Protein AF-A0A741EKP0-F1 (afdb_monomer_lite)

Structure (mmCIF, N/CA/C/O backbone):
data_AF-A0A741EKP0-F1
#
_entry.id   AF-A0A741EKP0-F1
#
loop_
_atom_site.group_PDB
_atom_site.id
_atom_site.type_symbol
_atom_site.label_atom_id
_atom_site.label_alt_id
_atom_site.label_comp_id
_atom_site.label_asym_id
_atom_site.label_entity_id
_atom_site.label_seq_id
_atom_site.pdbx_PDB_ins_code
_atom_site.Cartn_x
_atom_site.Cartn_y
_atom_site.Cartn_z
_atom_site.occupancy
_atom_site.B_iso_or_equiv
_atom_site.auth_seq_id
_atom_site.auth_comp_id
_atom_site.auth_asym_id
_atom_site.auth_atom_id
_atom_site.pdbx_PDB_model_num
ATOM 1 N N . ILE A 1 1 ? 29.437 -10.718 -23.647 1.00 83.19 1 ILE A N 1
ATOM 2 C CA . ILE A 1 1 ? 29.039 -9.934 -22.446 1.00 83.19 1 ILE A CA 1
ATOM 3 C C . ILE A 1 1 ? 28.483 -8.580 -22.863 1.00 83.19 1 ILE A C 1
ATOM 5 O O . ILE A 1 1 ? 27.371 -8.262 -22.480 1.00 83.19 1 ILE A O 1
ATOM 9 N N . GLU A 1 2 ? 29.204 -7.812 -23.677 1.00 91.00 2 GLU A N 1
ATOM 10 C CA . GLU A 1 2 ? 28.781 -6.466 -24.084 1.00 91.00 2 GLU A CA 1
ATOM 11 C C . GLU A 1 2 ? 27.486 -6.432 -24.919 1.00 91.00 2 GLU A C 1
ATOM 13 O O . GLU A 1 2 ? 26.632 -5.584 -24.687 1.00 91.00 2 GLU A O 1
ATOM 18 N N . GLU A 1 3 ? 27.282 -7.396 -25.819 1.00 91.94 3 GLU A N 1
ATOM 19 C CA . GLU A 1 3 ? 26.027 -7.521 -26.583 1.00 91.94 3 GLU A CA 1
ATOM 20 C C . GLU A 1 3 ? 24.823 -7.840 -25.688 1.00 91.94 3 GLU A C 1
ATOM 22 O O . GLU A 1 3 ? 23.782 -7.205 -25.808 1.00 91.94 3 GLU A O 1
ATOM 27 N N . ILE A 1 4 ? 25.001 -8.738 -24.714 1.00 93.38 4 ILE A N 1
ATOM 28 C CA . ILE A 1 4 ? 23.964 -9.095 -23.732 1.00 93.38 4 ILE A CA 1
ATOM 29 C C . ILE A 1 4 ? 23.578 -7.878 -22.876 1.00 93.38 4 ILE A C 1
ATOM 31 O O . ILE A 1 4 ? 22.409 -7.692 -22.551 1.00 93.38 4 ILE A O 1
ATOM 35 N N . LEU A 1 5 ? 24.546 -7.029 -22.511 1.00 95.12 5 LEU A N 1
ATOM 36 C CA . LEU A 1 5 ? 24.268 -5.799 -21.763 1.00 95.12 5 LEU A CA 1
ATOM 37 C C . LEU A 1 5 ? 23.460 -4.801 -22.599 1.00 95.12 5 LEU A C 1
ATOM 39 O O . LEU A 1 5 ? 22.503 -4.229 -22.086 1.00 95.12 5 LEU A O 1
ATOM 43 N N . LYS A 1 6 ? 23.794 -4.641 -23.885 1.00 96.19 6 LYS A N 1
ATOM 44 C CA . LYS A 1 6 ? 23.029 -3.782 -24.803 1.00 96.19 6 LYS A CA 1
ATOM 45 C C . LYS A 1 6 ? 21.597 -4.273 -24.989 1.00 96.19 6 LYS A C 1
ATOM 47 O O . LYS A 1 6 ? 20.675 -3.465 -24.968 1.00 96.19 6 LYS A O 1
ATOM 52 N N . GLU A 1 7 ? 21.411 -5.580 -25.137 1.00 96.44 7 GLU A N 1
ATOM 53 C CA . GLU A 1 7 ? 20.085 -6.182 -25.275 1.00 96.44 7 GLU A CA 1
ATOM 54 C C . GLU A 1 7 ? 19.252 -6.009 -23.998 1.00 96.44 7 GLU A C 1
ATOM 56 O O . GLU A 1 7 ? 18.106 -5.569 -24.059 1.00 96.44 7 GLU A O 1
ATOM 61 N N . ARG A 1 8 ? 19.851 -6.240 -22.821 1.00 96.31 8 ARG A N 1
ATOM 62 C CA . ARG A 1 8 ? 19.215 -5.949 -21.527 1.00 96.31 8 ARG A CA 1
ATOM 63 C C . ARG A 1 8 ? 18.767 -4.490 -21.435 1.00 96.31 8 ARG A C 1
ATOM 65 O O . ARG A 1 8 ? 17.655 -4.225 -20.984 1.00 96.31 8 ARG A O 1
ATOM 72 N N . ASP A 1 9 ? 19.630 -3.555 -21.818 1.00 96.69 9 ASP A N 1
ATOM 73 C CA . ASP A 1 9 ? 19.339 -2.124 -21.707 1.00 96.69 9 ASP A CA 1
ATOM 74 C C . ASP A 1 9 ? 18.219 -1.702 -22.663 1.00 96.69 9 ASP A C 1
ATOM 76 O O . ASP A 1 9 ? 17.330 -0.952 -22.261 1.00 96.69 9 ASP A O 1
ATOM 80 N N . ALA A 1 10 ? 18.192 -2.249 -23.881 1.00 96.94 10 ALA A N 1
ATOM 81 C CA . ALA A 1 10 ? 17.092 -2.042 -24.820 1.00 96.94 10 ALA A CA 1
ATOM 82 C C . ALA A 1 10 ? 15.754 -2.542 -24.244 1.00 96.94 10 ALA A C 1
ATOM 84 O O . ALA A 1 10 ? 14.780 -1.789 -24.205 1.00 96.94 10 ALA A O 1
ATOM 85 N N . LEU A 1 11 ? 15.732 -3.763 -23.698 1.00 96.44 11 LEU A N 1
ATOM 86 C CA . LEU A 1 11 ? 14.541 -4.340 -23.064 1.00 96.44 11 LEU A CA 1
ATOM 87 C C . LEU A 1 11 ? 14.072 -3.525 -21.848 1.00 96.44 11 LEU A C 1
ATOM 89 O O . LEU A 1 11 ? 12.873 -3.346 -21.643 1.00 96.44 11 LEU A O 1
ATOM 93 N N . MET A 1 12 ? 15.001 -3.002 -21.041 1.00 94.88 12 MET A N 1
ATOM 94 C CA . MET A 1 12 ? 14.681 -2.135 -19.899 1.00 94.88 12 MET A CA 1
ATOM 95 C C . MET A 1 12 ? 14.047 -0.809 -20.341 1.00 94.88 12 MET A C 1
ATOM 97 O O . MET A 1 12 ? 13.097 -0.346 -19.705 1.00 94.88 12 MET A O 1
ATOM 101 N N . ILE A 1 13 ? 14.538 -0.210 -21.430 1.00 95.56 13 ILE A N 1
ATOM 102 C CA . ILE A 1 13 ? 13.973 1.024 -21.990 1.00 95.56 13 ILE A CA 1
ATOM 103 C C . ILE A 1 13 ? 12.548 0.768 -22.487 1.00 95.56 13 ILE A C 1
ATOM 105 O O . ILE A 1 13 ? 11.635 1.502 -22.101 1.00 95.56 13 ILE A O 1
ATOM 109 N N . GLU A 1 14 ? 12.334 -0.293 -23.267 1.00 94.50 14 GLU A N 1
ATOM 110 C CA . GLU A 1 14 ? 11.003 -0.665 -23.766 1.00 94.50 14 GLU A CA 1
ATOM 111 C C . GLU A 1 14 ? 10.019 -0.940 -22.623 1.00 94.50 14 GLU A C 1
ATOM 113 O O . GLU A 1 14 ? 8.908 -0.405 -22.607 1.00 94.50 14 GLU A O 1
ATOM 118 N N . LEU A 1 15 ? 10.450 -1.698 -21.611 1.00 89.69 15 LEU A N 1
ATOM 119 C CA . LEU A 1 15 ? 9.642 -1.986 -20.428 1.00 89.69 15 LEU A CA 1
ATOM 120 C C . LEU A 1 15 ? 9.245 -0.708 -19.679 1.00 89.69 15 LEU A C 1
ATOM 122 O O . LEU A 1 15 ? 8.090 -0.553 -19.276 1.00 89.69 15 LEU A O 1
ATOM 126 N N . SER A 1 16 ? 10.184 0.226 -19.506 1.00 88.25 16 SER A N 1
ATOM 127 C CA . SER A 1 16 ? 9.906 1.491 -18.821 1.00 88.25 16 SER A CA 1
ATOM 128 C C . SER A 1 16 ? 8.864 2.336 -19.563 1.00 88.25 16 SER A C 1
ATOM 130 O O . SER A 1 16 ? 7.970 2.896 -18.928 1.00 88.25 16 SER A O 1
ATOM 132 N N . ALA A 1 17 ? 8.911 2.364 -20.900 1.00 88.62 17 ALA A N 1
ATOM 133 C CA . ALA A 1 17 ? 7.937 3.079 -21.720 1.00 88.62 17 ALA A CA 1
ATOM 134 C C . ALA A 1 17 ? 6.522 2.492 -21.570 1.00 88.62 17 ALA A C 1
ATOM 136 O O . ALA A 1 17 ? 5.552 3.243 -21.444 1.00 88.62 17 ALA A O 1
ATOM 137 N N . ILE A 1 18 ? 6.406 1.160 -21.505 1.00 87.00 18 ILE A N 1
ATOM 138 C C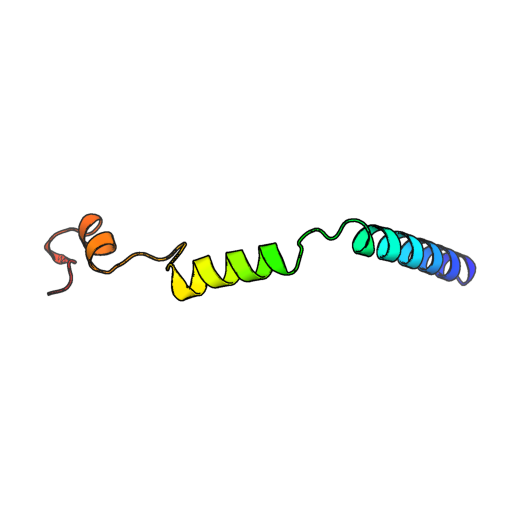A . ILE A 1 18 ? 5.130 0.469 -21.263 1.00 87.00 18 ILE A CA 1
ATOM 139 C C . ILE A 1 18 ? 4.571 0.834 -19.882 1.00 87.00 18 ILE A C 1
ATOM 141 O O . ILE A 1 18 ? 3.397 1.188 -19.777 1.00 87.00 18 ILE A O 1
ATOM 145 N N . TYR A 1 19 ? 5.396 0.817 -18.830 1.00 83.69 19 TYR A N 1
ATOM 146 C CA . TYR A 1 19 ? 4.943 1.178 -17.481 1.00 83.69 19 TYR A CA 1
ATOM 147 C C . TYR A 1 19 ? 4.535 2.646 -17.338 1.00 83.69 19 TYR A C 1
ATOM 149 O O . TYR A 1 19 ? 3.656 2.949 -16.533 1.00 83.69 19 TYR A O 1
ATOM 157 N N . ILE A 1 20 ? 5.117 3.556 -18.123 1.00 82.00 20 ILE A N 1
ATOM 158 C CA . ILE A 1 20 ? 4.674 4.957 -18.170 1.00 82.00 20 ILE A CA 1
ATOM 159 C C . ILE A 1 20 ? 3.308 5.075 -18.865 1.00 82.00 20 ILE A C 1
ATOM 161 O O . ILE A 1 20 ? 2.459 5.841 -18.411 1.00 82.00 20 ILE A O 1
ATOM 165 N N . GLY A 1 21 ? 3.082 4.325 -19.950 1.00 78.06 21 GLY A N 1
ATOM 166 C CA . GLY A 1 21 ? 1.824 4.355 -20.708 1.00 78.06 21 GLY A CA 1
ATOM 167 C C . GLY A 1 21 ? 0.658 3.625 -20.032 1.00 78.06 21 GLY A C 1
ATOM 168 O O . GLY A 1 21 ? -0.497 4.008 -20.215 1.00 78.06 21 GLY A O 1
ATOM 169 N N . ALA A 1 22 ? 0.951 2.600 -19.232 1.00 76.56 22 ALA A N 1
ATOM 170 C CA . ALA A 1 22 ? -0.025 1.807 -18.491 1.00 76.56 22 ALA A CA 1
ATOM 171 C C . ALA A 1 22 ? 0.437 1.624 -17.036 1.00 76.56 22 ALA A C 1
ATOM 173 O O . ALA A 1 22 ? 0.809 0.517 -16.631 1.00 76.56 22 ALA A O 1
ATOM 174 N N . PRO A 1 23 ? 0.448 2.703 -16.235 1.00 76.12 23 PRO A N 1
ATOM 175 C CA . PRO A 1 23 ? 0.901 2.605 -14.862 1.00 76.12 23 PRO A CA 1
ATOM 176 C C . PRO A 1 23 ? -0.066 1.710 -14.078 1.00 76.12 23 PRO A C 1
ATOM 178 O O . PRO A 1 23 ? -1.287 1.844 -14.183 1.00 76.12 23 PRO A O 1
ATOM 181 N N . SER A 1 24 ? 0.479 0.787 -13.280 1.00 74.38 24 SER A N 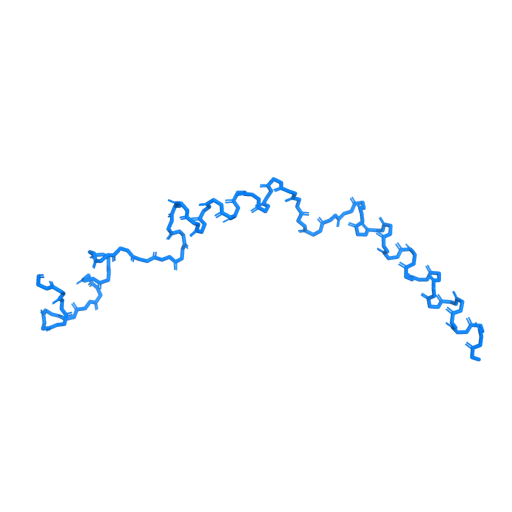1
ATOM 182 C CA . SER A 1 24 ? -0.302 -0.176 -12.483 1.00 74.38 24 SER A CA 1
ATOM 183 C C . SER A 1 24 ? -1.248 0.495 -11.480 1.00 74.38 24 SER A C 1
ATOM 185 O O . SER A 1 24 ? -2.224 -0.102 -11.032 1.00 74.38 24 SER A O 1
ATOM 187 N N . THR A 1 25 ? -0.969 1.753 -11.142 1.00 80.50 25 THR A N 1
ATOM 188 C CA . THR A 1 25 ? -1.822 2.643 -10.364 1.00 80.50 25 THR A CA 1
ATOM 189 C C . THR A 1 25 ? -1.631 4.074 -10.854 1.00 80.50 25 THR A C 1
ATOM 191 O O . THR A 1 25 ? -0.602 4.411 -11.434 1.00 80.50 25 THR A O 1
ATOM 194 N N . ASN A 1 26 ? -2.601 4.947 -10.614 1.00 84.50 26 ASN A N 1
ATOM 195 C CA . ASN A 1 26 ? -2.454 6.372 -10.892 1.00 84.50 26 ASN A CA 1
ATOM 196 C C . ASN A 1 26 ? -2.509 7.172 -9.589 1.00 84.50 26 ASN A C 1
ATOM 198 O O . ASN A 1 26 ? -3.019 6.705 -8.570 1.00 84.50 26 ASN A O 1
ATOM 202 N N . TYR A 1 27 ? -1.992 8.401 -9.627 1.00 85.88 27 TYR A N 1
ATOM 203 C CA . TYR A 1 27 ? -1.929 9.275 -8.453 1.00 85.88 27 TYR A CA 1
ATOM 204 C C . TYR A 1 27 ? -3.290 9.435 -7.758 1.00 85.88 27 TYR A C 1
ATOM 206 O O . TYR A 1 27 ? -3.368 9.438 -6.531 1.00 85.88 27 TYR A O 1
ATOM 214 N N . LYS A 1 28 ? -4.377 9.504 -8.537 1.00 87.50 28 LYS A N 1
ATOM 215 C CA . LYS A 1 28 ? -5.738 9.620 -8.008 1.00 87.50 28 LYS A CA 1
ATOM 216 C C . LYS A 1 28 ? -6.147 8.368 -7.229 1.00 87.50 28 LYS A C 1
ATOM 218 O O . LYS A 1 28 ? -6.613 8.496 -6.103 1.00 87.50 28 LYS A O 1
ATOM 223 N N . ALA A 1 29 ? -5.938 7.179 -7.793 1.00 88.69 29 ALA A N 1
ATOM 224 C CA . ALA A 1 29 ? -6.219 5.907 -7.131 1.00 88.69 29 ALA A CA 1
ATOM 225 C C . ALA A 1 29 ? -5.384 5.746 -5.852 1.00 88.69 29 ALA A C 1
ATOM 227 O O . ALA A 1 29 ? -5.924 5.386 -4.808 1.00 88.69 29 ALA A O 1
ATOM 228 N N . TYR A 1 30 ? -4.097 6.100 -5.904 1.00 90.19 30 TYR A N 1
ATOM 229 C CA . TYR A 1 30 ? -3.223 6.099 -4.731 1.00 90.19 30 TYR A CA 1
ATOM 230 C C . TYR A 1 30 ? -3.719 7.053 -3.633 1.00 90.19 30 TYR A C 1
ATOM 232 O O . TYR A 1 30 ? -3.815 6.663 -2.472 1.00 90.19 30 TYR A O 1
ATOM 240 N N . SER A 1 31 ? -4.085 8.285 -3.994 1.00 92.06 31 SER A N 1
ATOM 241 C CA . SER A 1 31 ? -4.612 9.275 -3.048 1.00 92.06 31 SER A CA 1
ATOM 242 C C . SER A 1 31 ? -5.936 8.826 -2.420 1.00 92.06 31 SER A C 1
ATOM 244 O O . SER A 1 31 ? -6.121 8.974 -1.213 1.00 92.06 31 SER A O 1
ATOM 246 N N . MET A 1 32 ? -6.829 8.217 -3.206 1.00 93.00 32 MET A N 1
ATOM 247 C CA . MET A 1 32 ? -8.084 7.656 -2.700 1.00 93.00 32 MET A CA 1
ATOM 248 C C . MET A 1 32 ? -7.841 6.519 -1.704 1.00 93.00 32 MET A C 1
ATOM 250 O O . MET A 1 32 ? -8.424 6.534 -0.623 1.00 93.00 32 MET A O 1
ATOM 254 N N . ALA A 1 33 ? -6.950 5.578 -2.028 1.00 92.00 33 ALA A N 1
ATOM 255 C CA . ALA A 1 33 ? -6.587 4.490 -1.122 1.00 92.00 33 ALA A CA 1
ATOM 256 C C . ALA A 1 33 ? -5.940 5.019 0.167 1.00 92.00 33 ALA A C 1
ATOM 258 O O . ALA A 1 33 ? -6.274 4.577 1.262 1.00 92.00 33 ALA A O 1
ATOM 259 N N . GLN A 1 34 ? -5.062 6.021 0.057 1.00 93.31 34 GLN A N 1
ATOM 260 C CA . GLN A 1 34 ? -4.446 6.651 1.221 1.00 93.31 34 GLN A CA 1
ATOM 261 C C . GLN A 1 34 ? -5.489 7.299 2.139 1.00 93.31 34 GLN A C 1
ATOM 263 O O . GLN A 1 34 ? -5.395 7.152 3.356 1.00 93.31 34 GLN A O 1
ATOM 268 N N . LYS A 1 35 ? -6.471 8.005 1.568 1.00 95.19 35 LYS A N 1
ATOM 269 C CA . LYS A 1 35 ? -7.563 8.609 2.334 1.00 95.19 35 LYS A CA 1
ATOM 270 C C . LYS A 1 35 ? -8.415 7.547 3.026 1.00 95.19 35 LYS A C 1
ATOM 272 O O . LYS A 1 35 ? -8.713 7.704 4.204 1.00 95.19 35 LYS A O 1
ATOM 277 N N . ALA A 1 36 ? -8.767 6.472 2.323 1.00 93.62 36 ALA A N 1
ATOM 278 C CA . ALA A 1 36 ? -9.545 5.382 2.900 1.00 93.62 36 ALA A CA 1
ATOM 279 C C . ALA A 1 36 ? -8.853 4.792 4.140 1.00 93.62 36 ALA A C 1
ATOM 281 O O . ALA A 1 36 ? -9.440 4.760 5.215 1.00 93.62 36 ALA A O 1
ATOM 282 N N . LEU A 1 37 ? -7.566 4.459 4.022 1.00 92.81 37 LEU A N 1
ATOM 283 C CA . LEU A 1 37 ? -6.799 3.856 5.115 1.00 92.81 37 LEU A CA 1
ATOM 284 C C . LEU A 1 37 ? -6.546 4.806 6.297 1.00 92.81 37 LEU A C 1
ATOM 286 O O . LEU A 1 37 ? -6.480 4.360 7.435 1.00 92.81 37 LEU A O 1
ATOM 290 N N . LYS A 1 38 ? -6.327 6.104 6.042 1.00 90.38 38 LYS A N 1
ATOM 291 C CA . LYS A 1 38 ? -5.922 7.057 7.094 1.00 90.38 38 LYS A CA 1
ATOM 292 C C . LYS A 1 38 ? -7.075 7.805 7.743 1.00 90.38 38 LYS A C 1
ATOM 294 O O . LYS A 1 38 ? -6.978 8.146 8.913 1.00 90.38 38 LYS A O 1
ATOM 299 N N . GLU A 1 39 ? -8.088 8.154 6.961 1.00 91.56 39 GLU A N 1
ATOM 300 C CA . GLU A 1 39 ? -9.173 9.039 7.398 1.00 91.56 39 GLU A CA 1
ATOM 301 C C . GLU A 1 39 ? -10.495 8.297 7.537 1.00 91.56 39 GLU A C 1
ATOM 303 O O . GLU A 1 39 ? -11.326 8.700 8.342 1.00 91.56 39 GLU A O 1
ATOM 308 N N . LEU A 1 40 ? -10.712 7.253 6.732 1.00 90.12 40 LEU A N 1
ATOM 309 C CA . LEU A 1 40 ? -11.953 6.476 6.759 1.00 90.12 40 LEU A CA 1
ATOM 310 C C . LEU A 1 40 ? -11.804 5.176 7.547 1.00 90.12 40 LEU A C 1
ATOM 312 O O . LEU A 1 40 ? -12.719 4.360 7.510 1.00 90.12 40 LEU A O 1
ATOM 316 N N . GLU A 1 41 ? -10.667 4.997 8.228 1.00 87.81 41 GLU A N 1
ATOM 317 C CA . GLU A 1 41 ? -10.406 3.848 9.100 1.00 87.81 41 GLU A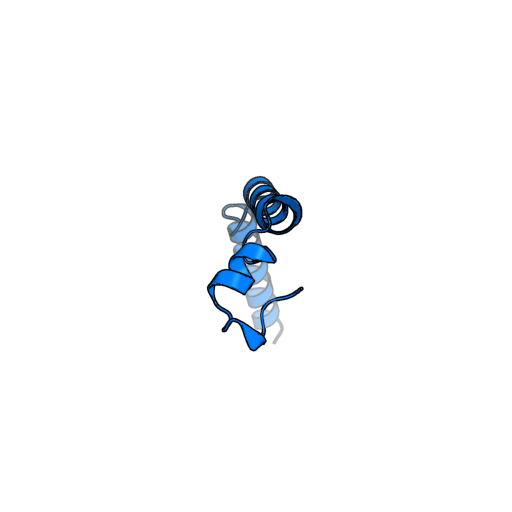 CA 1
ATOM 318 C C . GLU A 1 41 ? -10.554 2.498 8.373 1.00 87.81 41 GLU A C 1
ATOM 320 O O . GLU A 1 41 ? -10.812 1.462 8.984 1.00 87.81 41 GLU A O 1
ATOM 325 N N . ASP A 1 42 ? -10.350 2.493 7.052 1.00 86.94 42 ASP A N 1
ATOM 326 C CA . ASP A 1 42 ? -10.478 1.293 6.234 1.00 86.94 42 ASP A CA 1
ATOM 327 C C . ASP A 1 42 ? -9.426 0.256 6.667 1.00 86.94 42 ASP A C 1
ATOM 329 O O . ASP A 1 42 ? -8.254 0.578 6.877 1.00 86.94 42 ASP A O 1
ATOM 333 N N . MET A 1 43 ? -9.849 -1.000 6.820 1.00 86.88 43 MET A N 1
ATOM 334 C CA . MET A 1 43 ? -9.071 -2.088 7.444 1.00 86.88 43 MET A CA 1
ATOM 335 C C . MET A 1 43 ? -8.710 -1.895 8.929 1.00 86.88 43 MET A C 1
ATOM 337 O O . MET A 1 43 ? -7.871 -2.633 9.454 1.00 86.88 43 MET A O 1
ATOM 341 N N . THR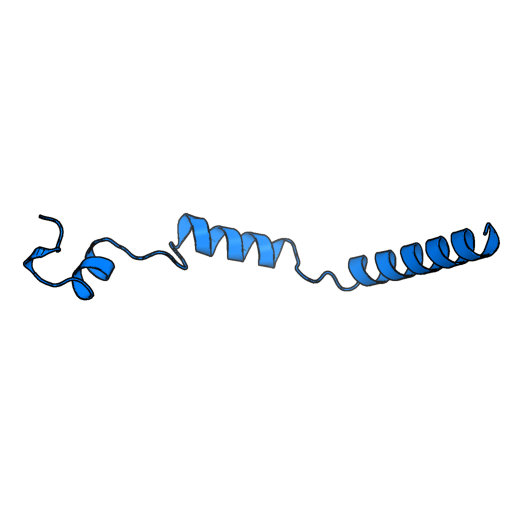 A 1 44 ? -9.345 -0.957 9.625 1.00 88.44 44 THR A N 1
ATOM 342 C CA . THR A 1 44 ? -9.305 -0.861 11.089 1.00 88.44 44 THR A CA 1
ATOM 343 C C . THR A 1 44 ? -10.710 -1.045 11.662 1.00 88.44 44 THR A C 1
ATOM 345 O O . THR A 1 44 ? -11.688 -1.029 10.921 1.00 88.44 44 THR A O 1
ATOM 348 N N . PHE A 1 45 ? -10.805 -1.315 12.962 1.00 87.00 45 PHE A N 1
ATOM 349 C CA . PHE A 1 45 ? -12.081 -1.471 13.656 1.00 87.00 45 PHE A CA 1
ATOM 350 C C . PHE A 1 45 ? -12.149 -0.476 14.803 1.00 87.00 45 PHE A C 1
ATOM 352 O O . PHE A 1 45 ? -11.152 -0.289 15.510 1.00 87.00 45 PHE A O 1
ATOM 359 N N . SER A 1 46 ? -13.331 0.097 15.017 1.00 87.44 46 SER A N 1
ATOM 360 C CA . SER A 1 46 ? -13.591 0.907 16.200 1.00 87.44 46 SER A CA 1
ATOM 361 C C . SER A 1 46 ? -13.594 0.045 17.463 1.00 87.44 46 SER A C 1
ATOM 363 O O . SER A 1 46 ? -13.721 -1.186 17.428 1.00 87.44 46 SER A O 1
ATOM 365 N N . ASP A 1 47 ? -13.495 0.696 18.616 1.00 88.56 47 ASP A N 1
ATOM 366 C CA . ASP A 1 47 ? -13.524 0.012 19.903 1.00 88.56 47 ASP A CA 1
ATOM 367 C C . ASP A 1 47 ? -14.841 -0.739 20.122 1.00 88.56 47 ASP A C 1
ATOM 369 O O . ASP A 1 47 ? -14.838 -1.894 20.552 1.00 88.56 47 ASP A O 1
ATOM 373 N N . GLU A 1 48 ? -15.956 -0.129 19.722 1.00 88.56 48 GLU A N 1
ATOM 374 C CA . GLU A 1 48 ? -17.285 -0.729 19.776 1.00 88.56 48 GLU A CA 1
ATOM 375 C C . GLU A 1 48 ? -17.429 -1.911 18.813 1.00 88.56 48 GLU A C 1
ATOM 377 O O . GLU A 1 48 ? -18.162 -2.861 19.098 1.00 88.56 48 GLU A O 1
ATOM 382 N N . GLU A 1 49 ? -16.770 -1.864 17.654 1.00 88.06 49 GLU A N 1
ATOM 383 C CA . GLU A 1 49 ? -16.756 -2.975 16.705 1.00 88.06 49 GLU A CA 1
ATOM 384 C C . GLU A 1 49 ? -15.957 -4.152 17.251 1.00 88.06 49 GLU A C 1
ATOM 386 O O . GLU A 1 49 ? -16.451 -5.279 17.227 1.00 88.06 49 GLU A O 1
ATOM 391 N N . ILE A 1 50 ? -14.780 -3.895 17.824 1.00 89.69 50 ILE A N 1
ATOM 392 C CA . ILE A 1 50 ? -13.969 -4.912 18.501 1.00 89.69 50 ILE A CA 1
ATOM 393 C C . ILE A 1 50 ? -14.760 -5.540 19.658 1.00 89.69 50 ILE A C 1
ATOM 395 O O . ILE A 1 50 ? -14.817 -6.765 19.775 1.00 89.69 50 ILE A O 1
ATOM 399 N N . ASP A 1 51 ? -15.450 -4.734 20.466 1.00 89.81 51 ASP A N 1
ATOM 400 C CA . ASP A 1 51 ? -16.241 -5.207 21.607 1.00 89.81 51 ASP A CA 1
ATOM 401 C C . ASP A 1 51 ? -17.463 -6.052 21.208 1.00 89.81 51 ASP A C 1
ATOM 403 O O . ASP A 1 51 ? -18.004 -6.790 22.039 1.00 89.81 51 ASP A O 1
ATOM 407 N N . LYS A 1 52 ? -17.916 -6.002 19.948 1.00 88.81 52 LYS A N 1
ATOM 408 C CA . LYS A 1 52 ? -18.918 -6.956 19.431 1.00 88.81 52 LYS A CA 1
ATOM 409 C C . LYS A 1 52 ? -18.330 -8.349 19.217 1.00 88.81 52 LYS A C 1
ATOM 411 O O . LYS A 1 52 ? -19.077 -9.323 19.294 1.00 88.81 52 LYS A O 1
ATOM 416 N N . PHE A 1 53 ? -17.025 -8.449 18.973 1.00 89.69 53 PHE A N 1
ATOM 417 C CA . PHE A 1 53 ? -16.321 -9.720 18.792 1.00 89.69 53 PHE A CA 1
ATOM 418 C C . PHE A 1 53 ? -15.766 -10.298 20.099 1.00 89.69 53 PHE A C 1
ATOM 420 O O . PHE A 1 53 ? -15.451 -11.488 20.146 1.00 89.69 53 PHE A O 1
ATOM 427 N N . LEU A 1 54 ? -15.654 -9.495 21.162 1.00 90.06 54 LEU A N 1
ATOM 428 C CA . LEU A 1 54 ? -15.101 -9.934 22.442 1.00 90.06 54 LEU A CA 1
ATOM 429 C C . LEU A 1 54 ? -16.173 -10.484 23.412 1.00 90.06 54 LEU A C 1
ATOM 431 O O . LEU A 1 54 ? -17.271 -9.926 23.515 1.00 90.06 54 LEU A O 1
ATOM 435 N N . PRO A 1 5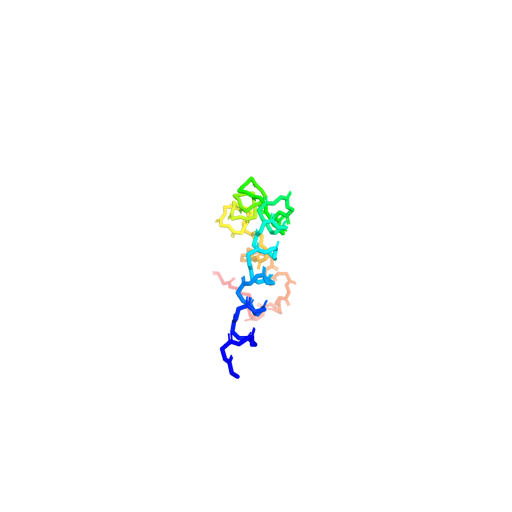5 ? -15.859 -11.549 24.180 1.00 88.38 55 PRO A N 1
ATOM 436 C CA . PRO A 1 55 ? -16.620 -11.950 25.364 1.00 88.38 55 PRO A CA 1
ATOM 437 C C . PRO A 1 55 ? -16.696 -10.821 26.397 1.00 88.38 55 PRO A C 1
ATOM 439 O O . PRO A 1 55 ? -15.794 -9.988 26.478 1.00 88.38 55 PRO A O 1
ATOM 442 N N . THR A 1 56 ? -17.758 -10.797 27.207 1.00 84.12 56 THR A N 1
ATOM 443 C CA . THR A 1 56 ? -18.065 -9.709 28.158 1.00 84.12 56 THR A CA 1
ATOM 444 C C . THR A 1 56 ? -16.913 -9.386 29.112 1.00 84.12 56 THR A C 1
ATOM 446 O O . THR A 1 56 ? -16.752 -8.241 29.517 1.00 84.12 56 THR A O 1
ATOM 449 N N . GLU A 1 57 ? -16.097 -10.381 29.449 1.00 88.44 57 GLU A N 1
ATOM 450 C CA . GLU A 1 57 ? -14.954 -10.277 30.358 1.00 88.44 57 GLU A CA 1
ATOM 451 C C . GLU A 1 57 ? -13.757 -9.535 29.743 1.00 88.44 57 GLU A C 1
ATOM 453 O O . GLU A 1 57 ? -12.902 -9.044 30.477 1.00 88.44 57 GLU A O 1
ATOM 458 N N . LEU A 1 58 ? -13.686 -9.473 28.409 1.00 85.06 58 LEU A N 1
ATOM 459 C CA . LEU A 1 58 ? -12.592 -8.865 27.648 1.00 85.06 58 LEU A CA 1
ATOM 460 C C . LEU A 1 58 ? -12.969 -7.519 27.019 1.00 85.06 58 LEU A C 1
ATOM 462 O O . LEU A 1 58 ? -12.096 -6.856 26.460 1.00 85.06 58 LEU A O 1
ATOM 466 N N . LYS A 1 59 ? -14.241 -7.109 27.112 1.00 85.50 59 LYS A N 1
ATOM 467 C CA . LYS A 1 59 ? -14.685 -5.791 26.641 1.00 85.50 59 LYS A CA 1
ATOM 468 C C . LYS A 1 59 ? -14.039 -4.692 27.470 1.00 85.50 59 LYS A C 1
ATOM 470 O O . LYS A 1 59 ? -13.870 -4.833 28.687 1.00 85.50 59 LYS A O 1
ATOM 475 N N . ARG A 1 60 ? -13.674 -3.594 26.814 1.00 73.31 60 ARG A N 1
ATOM 476 C CA . ARG A 1 60 ? -13.104 -2.438 27.514 1.00 73.31 60 ARG A CA 1
ATOM 477 C C . ARG A 1 60 ? -14.187 -1.774 28.378 1.00 73.31 60 ARG A C 1
ATOM 479 O O . ARG A 1 60 ? -15.360 -1.771 28.018 1.00 73.31 60 ARG A O 1
ATOM 486 N N . LYS A 1 61 ? -13.797 -1.320 29.574 1.00 64.56 61 LYS A N 1
ATOM 487 C CA . LYS A 1 61 ? -14.687 -0.673 30.555 1.00 64.56 61 LYS A CA 1
ATOM 488 C C . LYS A 1 61 ? -14.839 0.812 30.288 1.00 64.56 61 LYS A C 1
ATOM 490 O O . LYS A 1 61 ? -13.805 1.435 29.965 1.00 64.56 61 LYS A O 1
#

Organism: Salmonella enterica (NCBI:txid28901)

Secondary structure (DSSP, 8-state):
-HHHHHHHHHHHHHHHHHHHHS-SS-HHHHHHHHHHHHHS-TT---HHHHHHHS-TTTS--

Radius of gyration: 23.8 Å; chains: 1; bounding box: 48×22×57 Å

Sequence (61 aa):
IEEILKERDALMIELSAIYIGAPSTNYKAYSMAQKALKELEDMTFSDEEIDKFLPTELKRK

Foldseek 3Di:
DVVVVVVVVVVVVVVVVVCVVPPPDDPVRVVVVVCCVPPVVVVHDDLVRVQVVDDPVPRDD

InterPro domains:
  IPR040811 SMODS and SLOG-associating 2TM effector domain [PF18186] (2-49)

pLDDT: mean 88.38, std 6.3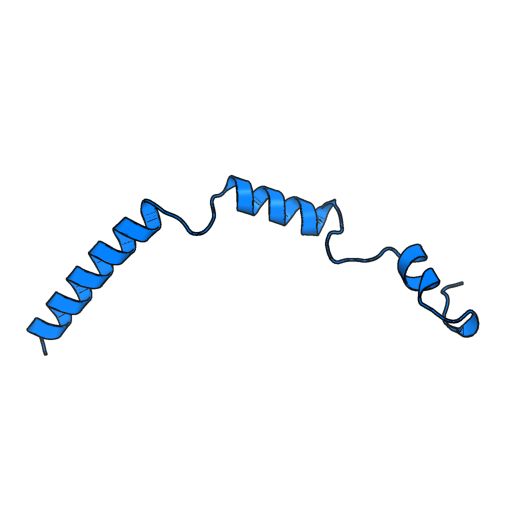, range [64.56, 96.94]